Protein AF-A0A5B7I4A7-F1 (afdb_monomer_lite)

pLDDT: mean 80.43, std 15.23, range [53.88, 95.81]

Radius of gyration: 21.41 Å; chains: 1; bounding box: 39×43×52 Å

Sequence (71 aa):
MNESFKIIFTEEKDFTKPNRTLHCQGLQEIIVHKEEIGRLLENLDVRKAMGPDGVSGWALKECKDQLLDLI

Foldseek 3Di:
DDVVVVCVPPPPPPPPDPPPVPPPVPPVPDDDDLVVLLVVLVPQDQPDDDDPVRDGNVNSNVCSVVVSVVD

Structure (mmCIF, N/CA/C/O backbone):
data_AF-A0A5B7I4A7-F1
#
_entry.id   AF-A0A5B7I4A7-F1
#
loop_
_atom_site.group_PDB
_atom_site.id
_atom_site.type_symbol
_atom_site.label_atom_id
_atom_site.label_alt_id
_atom_site.label_comp_id
_atom_site.label_asym_id
_atom_site.label_entity_id
_atom_site.label_seq_id
_atom_site.pdbx_PDB_ins_code
_atom_site.Cartn_x
_atom_site.Cartn_y
_atom_site.Cartn_z
_atom_site.occupancy
_atom_site.B_iso_or_equiv
_atom_site.auth_seq_id
_atom_site.auth_comp_id
_atom_site.auth_asym_id
_atom_site.auth_atom_id
_atom_site.pdbx_PDB_model_num
ATOM 1 N N . MET A 1 1 ? -5.270 -27.038 -38.927 1.00 61.69 1 MET A N 1
ATOM 2 C CA . MET A 1 1 ? -5.562 -26.601 -37.545 1.00 61.69 1 MET A CA 1
ATOM 3 C C . MET A 1 1 ? -6.224 -27.777 -36.850 1.00 61.69 1 MET A C 1
ATOM 5 O O . MET A 1 1 ? -7.159 -28.316 -37.419 1.00 61.69 1 MET A O 1
ATOM 9 N N . ASN A 1 2 ? -5.668 -28.263 -35.739 1.00 75.31 2 ASN A N 1
ATOM 10 C CA . ASN A 1 2 ? -6.215 -29.426 -35.030 1.00 75.31 2 ASN A CA 1
ATOM 11 C C . ASN A 1 2 ? -7.548 -29.027 -34.369 1.00 75.31 2 ASN A C 1
ATOM 13 O O . ASN A 1 2 ? -7.622 -27.966 -33.752 1.00 75.31 2 ASN A O 1
ATOM 17 N N . GLU A 1 3 ? -8.581 -29.860 -34.504 1.00 70.50 3 GLU A N 1
ATOM 18 C CA . GLU A 1 3 ? -9.907 -29.616 -33.922 1.00 70.50 3 GLU A CA 1
ATOM 19 C C . GLU A 1 3 ? -9.852 -29.397 -32.401 1.00 70.50 3 GLU A C 1
ATOM 21 O O . GLU A 1 3 ? -10.556 -28.535 -31.879 1.00 70.50 3 GLU A O 1
ATOM 26 N N . SER A 1 4 ? -8.921 -30.048 -31.693 1.00 69.38 4 SER A N 1
ATOM 27 C CA . SER A 1 4 ? -8.673 -29.805 -30.264 1.00 69.38 4 SER A CA 1
ATOM 28 C C . SER A 1 4 ? -8.214 -28.374 -29.963 1.00 69.38 4 SER A C 1
ATOM 30 O O . SER A 1 4 ? -8.534 -27.846 -28.904 1.00 69.38 4 SER A O 1
ATOM 32 N N . PHE A 1 5 ? -7.492 -27.722 -30.881 1.00 65.62 5 PHE A N 1
ATOM 33 C CA . PHE A 1 5 ? -7.106 -26.315 -30.721 1.00 65.62 5 PHE A CA 1
ATOM 34 C C . PHE A 1 5 ? -8.266 -25.372 -31.040 1.00 65.62 5 PHE A C 1
ATOM 36 O O . PHE A 1 5 ? -8.344 -24.293 -30.467 1.00 65.62 5 PHE A O 1
ATOM 43 N N . LYS A 1 6 ? -9.187 -25.772 -31.919 1.00 66.38 6 LYS A N 1
ATOM 44 C CA . LYS A 1 6 ? -10.336 -24.953 -32.313 1.00 66.38 6 LYS A CA 1
ATOM 45 C C . LYS A 1 6 ? -11.314 -24.765 -31.147 1.00 66.38 6 LYS A C 1
ATOM 47 O O . LYS A 1 6 ? -11.790 -23.658 -30.931 1.00 66.38 6 LYS A O 1
ATOM 52 N N . ILE A 1 7 ? -11.540 -25.803 -30.342 1.00 68.94 7 ILE A N 1
ATOM 53 C CA . ILE A 1 7 ? -12.463 -25.755 -29.192 1.00 68.94 7 ILE A CA 1
ATOM 54 C C . ILE A 1 7 ? -12.012 -24.725 -28.144 1.00 68.94 7 ILE A C 1
ATOM 56 O O . ILE A 1 7 ? -12.827 -23.937 -27.679 1.00 68.94 7 ILE A O 1
ATOM 60 N N . ILE A 1 8 ? -10.709 -24.652 -27.847 1.00 63.00 8 ILE A N 1
ATOM 61 C CA . ILE A 1 8 ? -10.164 -23.743 -26.819 1.00 63.00 8 ILE A CA 1
ATOM 62 C C . ILE A 1 8 ? -10.410 -22.262 -27.158 1.00 63.00 8 ILE A C 1
ATOM 64 O O . ILE A 1 8 ? -10.591 -21.455 -26.251 1.00 63.00 8 ILE A O 1
ATOM 68 N N . PHE A 1 9 ? -10.420 -21.903 -28.445 1.00 60.94 9 PHE A N 1
ATOM 69 C CA . PHE A 1 9 ? -10.553 -20.510 -28.894 1.00 60.94 9 PHE A CA 1
ATOM 70 C C . PHE A 1 9 ? -11.946 -20.138 -29.417 1.00 60.94 9 PHE A C 1
ATOM 72 O O . PHE A 1 9 ? -12.195 -18.957 -29.634 1.00 60.94 9 PHE A O 1
ATOM 79 N N . THR A 1 10 ? -12.831 -21.112 -29.655 1.00 65.00 10 THR A N 1
ATOM 80 C CA . THR A 1 10 ? -14.153 -20.860 -30.268 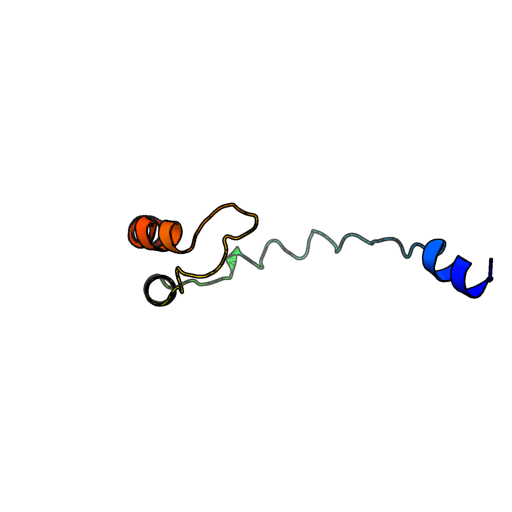1.00 65.00 10 THR A CA 1
ATOM 81 C C . THR A 1 10 ? -15.311 -21.122 -29.308 1.00 65.00 10 THR A C 1
ATOM 83 O O . THR A 1 10 ? -16.397 -20.588 -29.510 1.00 65.00 10 THR A O 1
ATOM 86 N N . GLU A 1 11 ? -15.103 -21.918 -28.256 1.00 61.91 11 GLU A N 1
ATOM 87 C CA . GLU A 1 11 ? -16.103 -22.128 -27.212 1.00 61.91 11 GLU A CA 1
ATOM 88 C C . GLU A 1 11 ? -15.917 -21.052 -26.130 1.00 61.91 11 GLU A C 1
ATOM 90 O O . GLU A 1 11 ? -15.383 -21.292 -25.045 1.00 61.91 11 GLU A O 1
ATOM 95 N N . GLU A 1 12 ? -16.309 -19.815 -26.459 1.00 61.03 12 GLU A N 1
ATOM 96 C CA . GLU A 1 12 ? -16.524 -18.782 -25.448 1.00 61.03 12 GLU A CA 1
ATOM 97 C C . GLU A 1 12 ? -17.593 -19.304 -24.485 1.00 61.03 12 GLU A C 1
ATOM 99 O O . GLU A 1 12 ? -18.790 -19.268 -24.763 1.00 61.03 12 GLU A O 1
ATOM 104 N N . LYS A 1 13 ? -17.172 -19.803 -23.320 1.00 62.22 13 LYS A N 1
ATOM 105 C CA . LYS A 1 13 ? -18.060 -19.771 -22.163 1.00 62.22 13 LYS A CA 1
ATOM 106 C C . LYS A 1 13 ? -18.349 -18.301 -21.940 1.00 62.22 13 LYS A C 1
ATOM 108 O O . LYS A 1 13 ? -17.416 -17.565 -21.612 1.00 62.22 13 LYS A O 1
ATOM 113 N N . ASP A 1 14 ? -19.601 -17.902 -22.159 1.00 64.12 14 ASP A N 1
ATOM 114 C CA . ASP A 1 14 ? -20.098 -16.574 -21.827 1.00 64.12 14 ASP A CA 1
ATOM 115 C C . ASP A 1 14 ? -19.428 -16.137 -20.530 1.00 64.12 14 ASP A C 1
ATOM 117 O O . ASP A 1 14 ? -19.539 -16.818 -19.503 1.00 64.12 14 ASP A O 1
ATOM 121 N N . PHE A 1 15 ? -18.674 -15.040 -20.578 1.00 58.56 15 PHE A N 1
ATOM 122 C CA . PHE A 1 15 ? -18.121 -14.443 -19.375 1.00 58.56 15 PHE A CA 1
ATOM 123 C C . PHE A 1 15 ? -19.311 -13.855 -18.621 1.00 58.56 15 PHE A C 1
ATOM 125 O O . PHE A 1 15 ? -19.615 -12.664 -18.720 1.00 58.56 15 PHE A O 1
ATOM 132 N N . THR A 1 16 ? -20.071 -14.714 -17.939 1.00 65.44 16 THR A N 1
ATOM 133 C CA . THR A 1 16 ? -21.232 -14.312 -17.166 1.00 65.44 16 THR A CA 1
ATOM 134 C C . THR A 1 16 ? -20.696 -13.367 -16.119 1.00 65.44 16 THR A C 1
ATOM 136 O O . THR A 1 16 ? -19.996 -13.783 -15.193 1.00 65.44 16 THR A O 1
ATOM 139 N N . LYS A 1 17 ? -20.972 -12.074 -16.308 1.00 60.50 17 LYS A N 1
ATOM 140 C CA . LYS A 1 17 ? -20.694 -11.051 -15.310 1.00 60.50 17 LYS A CA 1
ATOM 141 C C . LYS A 1 17 ? -21.217 -11.603 -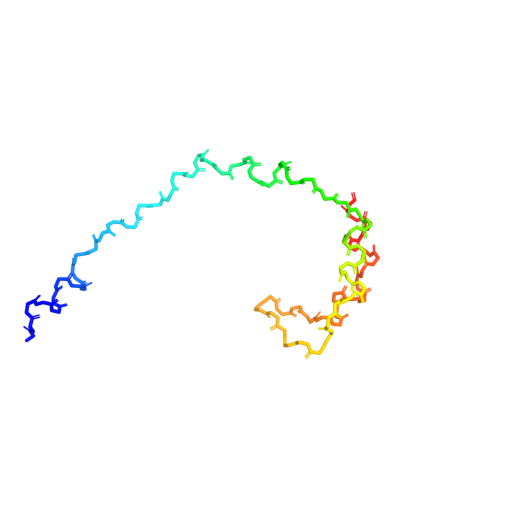13.986 1.00 60.50 17 LYS A C 1
ATOM 143 O O . LYS A 1 17 ? -22.416 -11.893 -13.924 1.00 60.50 17 LYS A O 1
ATOM 148 N N . PRO A 1 18 ? -20.371 -11.783 -12.957 1.00 61.47 18 PRO A N 1
ATOM 149 C CA . PRO A 1 18 ? -20.877 -12.183 -11.658 1.00 61.47 18 PRO A CA 1
ATOM 150 C C . PRO A 1 18 ? -21.982 -11.199 -11.276 1.00 61.47 18 PRO A C 1
ATOM 152 O O . PRO A 1 18 ? -21.855 -9.989 -11.497 1.00 61.47 18 PRO A O 1
ATOM 155 N N . ASN A 1 19 ? -23.105 -11.758 -10.827 1.00 60.88 19 ASN A N 1
ATOM 156 C CA . ASN A 1 19 ? -24.341 -11.045 -10.549 1.00 60.88 19 ASN A CA 1
ATOM 157 C C . ASN A 1 19 ? -24.019 -9.831 -9.663 1.00 60.88 19 ASN A C 1
ATOM 159 O O . ASN A 1 19 ? -23.651 -9.979 -8.498 1.00 60.88 1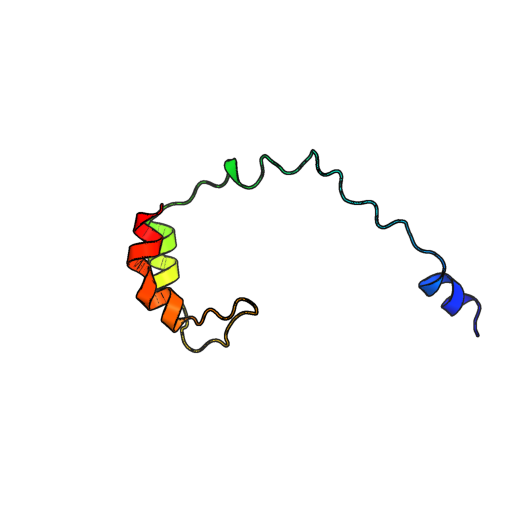9 ASN A O 1
ATOM 163 N N . ARG A 1 20 ? -24.077 -8.624 -10.241 1.00 55.38 20 ARG A N 1
ATOM 164 C CA . ARG A 1 20 ? -23.610 -7.376 -9.602 1.00 55.38 20 ARG A CA 1
ATOM 165 C C . ARG A 1 20 ? -24.411 -7.000 -8.349 1.00 55.38 20 ARG A C 1
ATOM 167 O O . ARG A 1 20 ? -24.074 -6.031 -7.683 1.00 55.38 20 ARG A O 1
ATOM 174 N N . THR A 1 21 ? -25.462 -7.750 -8.035 1.00 54.62 21 THR A N 1
ATOM 175 C CA . THR A 1 21 ? -26.319 -7.580 -6.860 1.00 54.62 21 THR A CA 1
ATOM 176 C C . THR A 1 21 ? -25.725 -8.154 -5.572 1.00 54.62 21 THR A C 1
ATOM 178 O O . THR A 1 21 ? -26.176 -7.768 -4.501 1.00 54.62 21 THR A O 1
ATOM 181 N N . LEU A 1 22 ? -24.706 -9.022 -5.638 1.00 53.88 22 LEU A N 1
ATOM 182 C CA . LEU A 1 22 ? -24.134 -9.683 -4.453 1.00 53.88 22 LEU A CA 1
ATOM 183 C C . LEU A 1 22 ? -23.004 -8.919 -3.745 1.00 53.88 22 LEU A C 1
ATOM 185 O O . LEU A 1 22 ? -22.440 -9.445 -2.793 1.00 53.88 22 LEU A O 1
ATOM 18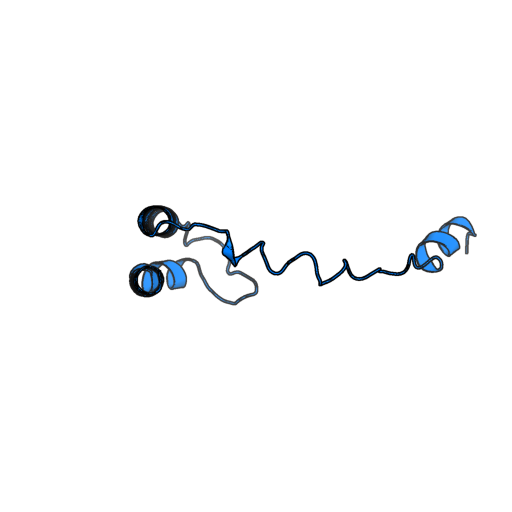9 N N . HIS A 1 23 ? -22.638 -7.705 -4.168 1.00 54.38 23 HIS A N 1
ATOM 190 C CA . HIS A 1 23 ? -21.373 -7.119 -3.705 1.00 54.38 23 HIS A CA 1
ATOM 191 C C . HIS A 1 23 ? -21.419 -5.638 -3.314 1.00 54.38 23 HIS A C 1
ATOM 193 O O . HIS A 1 23 ? -20.425 -4.934 -3.461 1.00 54.38 23 HIS A O 1
ATOM 199 N N . CYS A 1 24 ? -22.538 -5.159 -2.768 1.00 54.69 24 CYS A N 1
ATOM 200 C CA . CYS A 1 24 ? -22.566 -3.845 -2.107 1.00 54.69 24 CYS A CA 1
ATOM 201 C C . CYS A 1 24 ? -22.279 -3.922 -0.594 1.00 54.69 24 CYS A C 1
ATOM 203 O O . CYS A 1 24 ? -21.915 -2.912 -0.005 1.00 54.69 24 CYS A O 1
ATOM 205 N N . GLN A 1 25 ? -22.383 -5.104 0.030 1.00 56.25 25 GLN A N 1
ATOM 206 C CA . GLN A 1 25 ? -22.109 -5.285 1.467 1.00 56.25 25 GLN A CA 1
ATOM 207 C C . GLN A 1 25 ? -20.614 -5.413 1.799 1.00 56.25 25 GLN A C 1
ATOM 209 O O . GLN A 1 25 ? -20.175 -4.985 2.860 1.00 56.25 25 GLN A O 1
ATOM 214 N N . GLY A 1 26 ? -19.808 -5.943 0.872 1.00 62.31 26 GLY A N 1
ATOM 215 C CA . GLY A 1 26 ? -18.449 -6.398 1.188 1.00 62.31 26 GLY A CA 1
ATOM 216 C C . GLY A 1 26 ? -17.446 -5.316 1.604 1.00 62.31 26 GLY A C 1
ATOM 217 O O . GLY A 1 26 ? -16.464 -5.662 2.242 1.00 62.31 26 GLY A O 1
ATOM 218 N N . LEU A 1 27 ? -17.666 -4.040 1.256 1.00 68.38 27 LEU A N 1
ATOM 219 C CA . LEU A 1 27 ? -16.799 -2.926 1.681 1.00 68.38 27 LEU A CA 1
ATOM 220 C C . LEU A 1 27 ? -17.363 -2.154 2.882 1.00 68.38 27 LEU A C 1
ATOM 222 O O . LEU A 1 27 ? -16.587 -1.632 3.673 1.00 68.38 27 LEU A O 1
ATOM 226 N N . GLN A 1 28 ? -18.692 -2.087 3.030 1.00 67.19 28 GLN A N 1
ATOM 227 C CA . GLN A 1 28 ? -19.340 -1.394 4.153 1.00 67.19 28 GLN A CA 1
ATOM 228 C C . GLN A 1 28 ? -19.157 -2.126 5.486 1.00 67.19 28 GLN A C 1
ATOM 230 O O . GLN A 1 28 ? -19.176 -1.492 6.535 1.00 67.19 28 GLN A O 1
ATOM 235 N N . GLU A 1 29 ? -18.971 -3.444 5.447 1.00 76.62 29 GLU A N 1
ATOM 236 C CA . GLU A 1 29 ? -18.770 -4.274 6.639 1.00 76.62 29 GLU A CA 1
ATOM 237 C C . GLU A 1 29 ? -17.290 -4.386 7.055 1.00 76.62 29 GLU A C 1
ATOM 239 O O . GLU A 1 29 ? -16.988 -4.980 8.090 1.00 76.62 29 GLU A O 1
ATOM 244 N N . ILE A 1 30 ? -16.353 -3.813 6.285 1.00 81.19 30 ILE A N 1
ATOM 245 C CA . ILE A 1 30 ? -14.932 -3.829 6.651 1.00 81.19 30 ILE A CA 1
ATOM 246 C C . ILE A 1 30 ? -14.707 -2.807 7.762 1.00 81.19 30 ILE A C 1
ATOM 248 O O . ILE A 1 30 ? -14.650 -1.602 7.526 1.00 81.19 30 ILE A O 1
ATOM 252 N N . ILE A 1 31 ? -14.552 -3.312 8.981 1.00 82.19 31 ILE A N 1
ATOM 253 C CA . ILE A 1 31 ? -14.094 -2.519 10.118 1.00 82.19 31 ILE A CA 1
ATOM 254 C C . ILE A 1 31 ? -12.591 -2.315 9.964 1.00 82.19 31 ILE A C 1
ATOM 256 O O . ILE A 1 31 ? -11.837 -3.272 9.781 1.00 82.19 31 ILE A O 1
ATOM 260 N N . VAL A 1 32 ? -12.161 -1.061 10.041 1.00 86.12 32 VAL A N 1
ATOM 261 C CA . VAL A 1 32 ? -10.760 -0.681 9.908 1.00 86.12 32 VAL A CA 1
ATOM 262 C C . VAL A 1 32 ? -10.359 0.143 11.124 1.00 86.12 32 VAL A C 1
ATOM 264 O O . VAL A 1 32 ? -11.046 1.099 11.476 1.00 86.12 32 VAL A O 1
ATOM 267 N N . HIS A 1 33 ? -9.251 -0.222 11.769 1.00 90.88 33 HIS A N 1
ATOM 268 C CA . HIS A 1 33 ? -8.727 0.490 12.933 1.00 90.88 33 HIS A CA 1
ATOM 269 C C . HIS A 1 33 ? -7.580 1.427 12.537 1.00 90.88 33 HIS A C 1
ATOM 271 O O . HIS A 1 33 ? -6.622 1.014 11.873 1.00 90.88 33 HIS A O 1
ATOM 277 N N . LYS A 1 34 ? -7.652 2.686 12.986 1.00 92.62 34 LYS A N 1
ATOM 278 C CA . LYS A 1 34 ? -6.653 3.729 12.695 1.00 92.62 34 LYS A CA 1
ATOM 279 C C . LYS A 1 34 ? -5.252 3.316 13.159 1.00 92.62 34 LYS A C 1
ATOM 281 O O . LYS A 1 34 ? -4.276 3.505 12.435 1.00 92.62 34 LYS A O 1
ATOM 286 N N . GLU A 1 35 ? -5.142 2.675 14.320 1.00 93.38 35 GLU A N 1
ATOM 287 C CA . GLU A 1 35 ? -3.876 2.196 14.885 1.00 93.38 35 GLU A CA 1
ATOM 288 C C . GLU A 1 35 ? -3.239 1.094 14.030 1.00 93.38 35 GLU A C 1
ATOM 290 O O . GLU A 1 35 ? -2.018 1.060 13.851 1.00 93.38 35 GLU A O 1
ATOM 295 N N . GLU A 1 36 ? -4.057 0.195 13.477 1.00 92.94 36 GLU A N 1
ATOM 296 C CA . GLU A 1 36 ? -3.576 -0.896 12.631 1.00 92.94 36 GLU A CA 1
ATOM 297 C C . GLU A 1 36 ? -3.034 -0.369 11.306 1.00 92.94 36 GLU A C 1
ATOM 299 O O . GLU A 1 36 ? -1.938 -0.766 10.899 1.00 92.94 36 GLU A O 1
ATOM 304 N N . ILE A 1 37 ? -3.743 0.575 10.679 1.00 92.44 37 ILE A N 1
ATOM 305 C CA . ILE A 1 37 ? -3.258 1.264 9.479 1.00 92.44 37 ILE A CA 1
ATOM 306 C C . ILE A 1 37 ? -1.975 2.028 9.785 1.00 92.44 37 ILE A C 1
ATOM 308 O O . ILE A 1 37 ? -1.008 1.913 9.033 1.00 92.44 37 ILE A O 1
ATOM 312 N N . GLY A 1 38 ? -1.920 2.750 10.905 1.00 94.38 38 GLY A N 1
ATOM 313 C CA . GLY A 1 38 ? -0.729 3.501 11.297 1.00 94.38 38 GLY A CA 1
ATOM 314 C C . GLY A 1 38 ? 0.494 2.597 11.434 1.00 94.38 38 GLY A C 1
ATOM 315 O O . GLY A 1 38 ? 1.562 2.901 10.898 1.00 94.38 38 GLY A O 1
ATOM 316 N N . ARG A 1 39 ? 0.327 1.429 12.065 1.00 95.00 39 ARG A N 1
ATOM 317 C CA . ARG A 1 39 ? 1.380 0.412 12.174 1.00 95.00 39 ARG A CA 1
ATOM 318 C C . ARG A 1 39 ? 1.791 -0.149 10.810 1.00 95.00 39 ARG A C 1
ATOM 320 O O . ARG A 1 39 ? 2.978 -0.395 10.602 1.00 95.00 39 ARG A O 1
ATOM 327 N N . LEU A 1 40 ? 0.851 -0.378 9.893 1.00 94.19 40 LEU A N 1
ATOM 328 C CA . LEU A 1 40 ? 1.157 -0.875 8.545 1.00 94.19 40 LEU A CA 1
ATOM 329 C C . LEU A 1 40 ? 1.942 0.154 7.723 1.00 94.19 40 LEU A C 1
ATOM 331 O O . LEU A 1 40 ? 2.942 -0.205 7.104 1.00 94.19 40 LEU A O 1
ATOM 335 N N . LEU A 1 41 ? 1.531 1.423 7.762 1.00 93.25 41 LEU A N 1
ATOM 336 C CA . LEU A 1 41 ? 2.207 2.519 7.064 1.00 93.25 41 LEU A CA 1
ATOM 337 C C . LEU A 1 41 ? 3.618 2.764 7.610 1.00 93.25 41 LEU A C 1
ATOM 339 O O . LEU A 1 41 ? 4.537 3.038 6.840 1.00 93.25 41 LEU A O 1
ATOM 343 N N . GLU A 1 42 ? 3.830 2.609 8.919 1.00 93.62 42 GLU A N 1
ATOM 344 C CA . GLU A 1 42 ? 5.161 2.772 9.511 1.00 93.62 42 GLU A CA 1
ATOM 345 C C . GLU A 1 42 ? 6.152 1.706 9.017 1.00 93.62 42 GLU A C 1
ATOM 347 O O . GLU A 1 42 ? 7.305 2.019 8.707 1.00 93.62 42 GLU A O 1
ATOM 352 N N . ASN A 1 43 ? 5.673 0.466 8.872 1.00 94.75 43 ASN A N 1
ATOM 353 C CA . ASN A 1 43 ? 6.456 -0.694 8.440 1.00 94.75 43 ASN A CA 1
ATOM 354 C C . ASN A 1 43 ? 6.518 -0.874 6.909 1.00 94.75 43 ASN A C 1
ATOM 356 O O . ASN A 1 43 ? 6.992 -1.906 6.428 1.00 94.75 43 ASN A O 1
ATOM 360 N N . LEU A 1 44 ? 6.036 0.099 6.131 1.00 93.25 44 LEU A N 1
ATOM 361 C CA . LEU A 1 44 ? 6.036 0.033 4.673 1.00 93.25 44 LEU A CA 1
ATOM 362 C C . LEU A 1 44 ? 7.473 0.046 4.117 1.00 93.25 44 LEU A C 1
ATOM 364 O O . LEU A 1 44 ? 8.253 0.956 4.402 1.00 93.25 44 LEU A O 1
ATOM 368 N N . ASP A 1 45 ? 7.823 -0.937 3.277 1.00 94.69 45 ASP A N 1
ATOM 369 C CA . ASP A 1 45 ? 9.118 -0.936 2.581 1.00 94.69 45 ASP A CA 1
ATOM 370 C C . ASP A 1 45 ? 9.090 0.038 1.398 1.00 94.69 45 ASP A C 1
ATOM 372 O O . ASP A 1 45 ? 8.613 -0.275 0.305 1.00 94.69 45 ASP A O 1
ATOM 376 N N . VAL A 1 46 ? 9.648 1.224 1.627 1.00 94.69 46 VAL A N 1
ATOM 377 C CA . VAL A 1 46 ? 9.719 2.326 0.659 1.00 94.69 46 VAL A CA 1
ATOM 378 C C . VAL A 1 46 ? 10.607 2.040 -0.558 1.00 94.69 46 VAL A C 1
ATOM 380 O O . VAL A 1 46 ? 10.584 2.803 -1.520 1.00 94.69 46 VAL A O 1
ATOM 383 N N . ARG A 1 47 ? 11.394 0.955 -0.544 1.00 94.81 47 ARG A N 1
ATOM 384 C CA . ARG A 1 47 ? 12.290 0.577 -1.654 1.00 94.81 47 ARG A CA 1
ATOM 385 C C . ARG A 1 47 ? 11.591 -0.248 -2.730 1.00 94.81 47 ARG A C 1
ATOM 387 O O . ARG A 1 47 ? 12.199 -0.544 -3.757 1.00 94.81 47 ARG A O 1
ATOM 394 N N . LYS A 1 48 ? 10.345 -0.665 -2.493 1.00 93.44 48 LYS A N 1
ATOM 395 C CA . LYS A 1 48 ? 9.571 -1.412 -3.484 1.00 93.44 48 LYS A CA 1
ATOM 396 C C . LYS A 1 48 ? 9.250 -0.539 -4.694 1.00 93.44 48 LYS A C 1
ATOM 398 O O . LYS A 1 48 ? 9.063 0.671 -4.580 1.00 93.44 48 LYS A O 1
ATOM 403 N N . ALA A 1 49 ? 9.185 -1.191 -5.854 1.00 94.25 49 ALA A N 1
ATOM 404 C CA . ALA A 1 49 ? 8.763 -0.545 -7.085 1.00 94.25 49 ALA A CA 1
ATOM 405 C C . ALA A 1 49 ? 7.333 -0.006 -6.950 1.00 94.25 49 ALA A C 1
ATOM 407 O O . ALA A 1 49 ? 6.504 -0.555 -6.224 1.00 94.25 49 ALA A O 1
ATOM 408 N N . MET A 1 50 ? 7.080 1.078 -7.670 1.00 95.81 50 MET A N 1
ATOM 409 C CA . MET A 1 50 ? 5.800 1.765 -7.704 1.00 95.81 50 MET A CA 1
ATOM 410 C C . MET A 1 50 ? 4.696 0.873 -8.274 1.00 95.81 50 MET A C 1
ATOM 412 O O . MET A 1 50 ? 4.934 0.100 -9.207 1.00 95.81 50 MET A O 1
ATOM 416 N N . GLY A 1 51 ? 3.493 0.998 -7.715 1.00 91.75 51 GLY A N 1
ATOM 417 C CA . GLY A 1 51 ? 2.308 0.350 -8.259 1.00 91.75 51 GLY A CA 1
ATOM 418 C C . GLY A 1 51 ? 1.900 0.932 -9.620 1.00 91.75 51 GLY A C 1
ATOM 419 O O . GLY A 1 51 ? 2.418 1.965 -10.052 1.00 91.75 51 GLY A O 1
ATOM 420 N N . PRO A 1 52 ? 0.943 0.295 -10.315 1.00 95.56 52 PRO A N 1
ATOM 421 C CA . PRO A 1 52 ? 0.374 0.826 -11.558 1.00 95.56 52 PRO A CA 1
ATOM 422 C C . PRO A 1 52 ? -0.392 2.146 -11.356 1.00 95.56 52 PRO A C 1
ATOM 424 O O . PRO A 1 52 ? -0.685 2.835 -12.328 1.00 95.56 52 PRO A O 1
ATOM 427 N N . ASP A 1 53 ? -0.704 2.491 -10.106 1.00 94.62 53 ASP A N 1
ATOM 428 C CA . ASP A 1 53 ? -1.296 3.761 -9.681 1.00 94.62 53 ASP A CA 1
ATOM 429 C C . ASP A 1 53 ? -0.296 4.929 -9.663 1.00 94.62 53 ASP A C 1
ATOM 431 O O . ASP A 1 53 ? -0.701 6.080 -9.516 1.00 94.62 53 ASP A O 1
ATOM 435 N N . GLY A 1 54 ? 1.002 4.660 -9.826 1.00 94.50 54 GLY A N 1
ATOM 436 C CA . GLY A 1 54 ? 2.023 5.700 -9.795 1.00 94.50 54 GLY A CA 1
ATOM 437 C C . GLY A 1 54 ? 2.332 6.222 -8.388 1.00 94.50 54 GLY A C 1
ATOM 438 O O . GLY A 1 54 ? 2.976 7.263 -8.258 1.00 94.50 54 GLY A O 1
ATOM 439 N N . VAL A 1 55 ? 1.903 5.525 -7.331 1.00 93.56 55 VAL A N 1
ATOM 440 C CA . VAL A 1 55 ? 2.177 5.931 -5.948 1.00 93.56 55 VAL A CA 1
ATOM 441 C C . VAL A 1 55 ? 3.358 5.135 -5.402 1.00 93.56 55 VAL A C 1
ATOM 443 O O . VAL A 1 55 ? 3.339 3.906 -5.317 1.00 93.56 55 VAL A O 1
ATOM 446 N N . SER A 1 56 ? 4.436 5.837 -5.049 1.00 94.62 56 SER A N 1
ATOM 447 C CA . SER A 1 56 ? 5.614 5.208 -4.449 1.00 94.62 56 SER A CA 1
ATOM 448 C C . SER A 1 56 ? 5.415 4.964 -2.951 1.00 94.62 56 SER A C 1
ATOM 450 O O . SER A 1 56 ? 4.665 5.678 -2.282 1.00 94.62 56 SER A O 1
ATOM 452 N N . 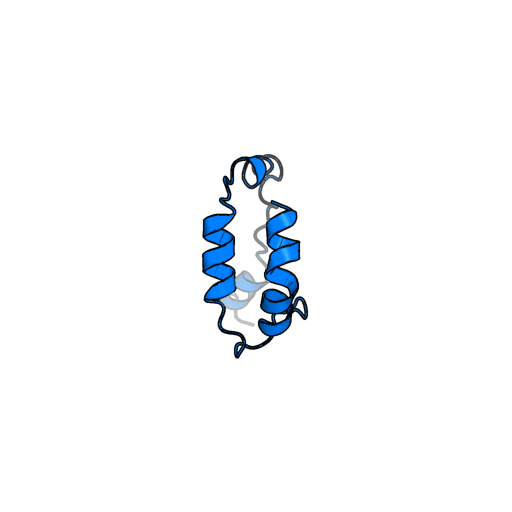GLY A 1 57 ? 6.144 3.994 -2.391 1.00 94.50 57 GLY A N 1
ATOM 453 C CA . GLY A 1 57 ? 6.121 3.757 -0.945 1.00 94.50 57 GLY A CA 1
ATOM 454 C C . GLY A 1 57 ? 6.584 4.972 -0.129 1.00 94.50 57 GLY A C 1
ATOM 455 O O . GLY A 1 57 ? 6.076 5.203 0.964 1.00 94.50 57 GLY A O 1
ATOM 456 N N . TRP A 1 58 ? 7.493 5.787 -0.677 1.00 94.69 58 TRP A N 1
ATOM 457 C CA . TRP A 1 58 ? 7.905 7.057 -0.069 1.00 94.69 58 TRP A CA 1
ATOM 458 C C . TRP A 1 58 ? 6.755 8.060 0.023 1.00 94.69 58 TRP A C 1
ATOM 460 O O . TRP A 1 58 ? 6.516 8.596 1.101 1.00 94.69 58 TRP A O 1
ATOM 470 N N . ALA A 1 59 ? 6.011 8.257 -1.069 1.00 94.31 59 ALA A N 1
ATOM 471 C CA . ALA A 1 59 ? 4.867 9.168 -1.093 1.00 94.31 59 ALA A CA 1
ATOM 472 C C . ALA A 1 59 ? 3.782 8.742 -0.087 1.00 94.31 59 ALA A C 1
ATOM 474 O O . ALA A 1 59 ? 3.271 9.562 0.669 1.00 94.31 59 ALA A O 1
ATOM 475 N N . LEU A 1 60 ? 3.490 7.439 -0.011 1.00 93.75 60 LEU A N 1
ATOM 476 C CA . LEU A 1 60 ? 2.569 6.877 0.984 1.00 93.75 60 LEU A CA 1
ATOM 477 C C . LEU A 1 60 ? 3.014 7.147 2.427 1.00 93.75 60 LEU A C 1
ATOM 479 O O . LEU A 1 60 ? 2.179 7.444 3.279 1.00 93.75 60 LEU A O 1
ATOM 483 N N . LYS A 1 61 ? 4.319 7.052 2.707 1.00 93.88 61 LYS A N 1
ATOM 484 C CA . LYS A 1 61 ? 4.863 7.296 4.047 1.00 93.88 61 LYS A CA 1
ATOM 485 C C . LYS A 1 61 ? 4.822 8.778 4.429 1.00 93.88 61 LYS A C 1
ATOM 487 O O . LYS A 1 61 ? 4.547 9.091 5.583 1.00 93.88 61 LYS A O 1
ATOM 492 N N . GLU A 1 62 ? 5.041 9.677 3.474 1.00 94.50 62 GLU A N 1
ATOM 493 C CA . GLU A 1 62 ? 4.952 11.129 3.678 1.00 94.50 62 GLU A CA 1
ATOM 494 C C . GLU A 1 62 ? 3.505 11.596 3.909 1.00 94.50 62 GLU A C 1
ATOM 496 O O . GLU A 1 62 ? 3.247 12.428 4.775 1.00 94.50 62 GLU A O 1
ATOM 501 N N . CYS A 1 63 ? 2.537 10.989 3.219 1.00 93.31 63 CYS A N 1
ATOM 502 C CA . CYS A 1 63 ? 1.112 11.277 3.392 1.00 93.31 63 CYS A CA 1
ATOM 503 C C . CYS A 1 63 ? 0.453 10.533 4.569 1.00 93.31 63 CYS A C 1
ATOM 505 O O . CYS A 1 63 ? -0.764 10.625 4.727 1.00 93.31 63 CYS A O 1
ATOM 507 N N . LYS A 1 64 ? 1.214 9.796 5.395 1.00 92.81 64 LYS A N 1
ATOM 508 C CA . LYS A 1 64 ? 0.677 8.919 6.452 1.00 92.81 64 LYS A CA 1
ATOM 509 C C . LYS A 1 64 ? -0.349 9.621 7.343 1.00 92.81 64 LYS A C 1
ATOM 511 O O . LYS A 1 64 ? -1.440 9.095 7.531 1.00 92.81 64 LYS A O 1
ATOM 516 N N . ASP A 1 65 ? -0.012 10.793 7.871 1.00 93.50 65 ASP A N 1
ATOM 517 C CA . ASP A 1 65 ? -0.870 11.480 8.841 1.00 93.50 65 ASP A CA 1
ATOM 518 C C . ASP A 1 65 ? -2.181 11.950 8.191 1.00 93.50 65 ASP A C 1
ATOM 520 O O . ASP A 1 65 ? -3.257 11.750 8.746 1.00 93.50 65 ASP A O 1
ATOM 524 N N . GLN A 1 66 ? -2.112 12.441 6.949 1.00 93.88 66 GLN A N 1
ATOM 525 C CA . GLN A 1 66 ? -3.292 12.836 6.170 1.00 93.88 66 GLN A CA 1
ATOM 526 C C . GLN A 1 66 ? -4.214 11.644 5.886 1.00 93.88 66 GLN A C 1
ATOM 528 O O . GLN A 1 66 ? -5.432 11.780 5.943 1.00 93.88 66 GLN A O 1
ATOM 533 N N . LEU A 1 67 ? -3.645 10.470 5.593 1.00 91.00 67 LEU A N 1
ATOM 534 C CA . LEU A 1 67 ? -4.413 9.241 5.373 1.00 91.00 67 LEU A CA 1
ATOM 535 C C . LEU A 1 67 ? -5.095 8.76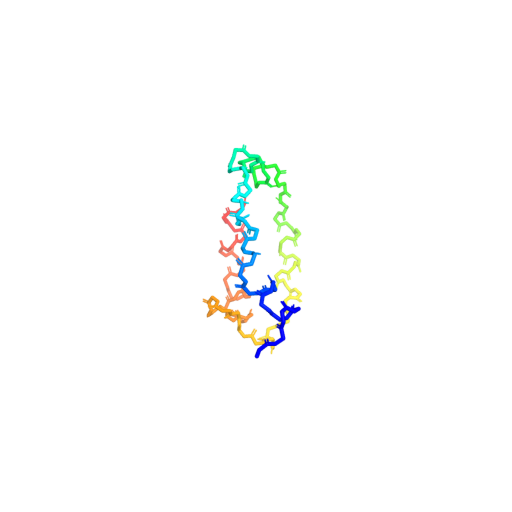6 6.657 1.00 91.00 67 LEU A C 1
ATOM 537 O O . LEU A 1 67 ? -6.236 8.317 6.614 1.00 91.00 67 LEU A O 1
ATOM 541 N N . LEU A 1 68 ? -4.404 8.876 7.791 1.00 91.94 68 LEU A N 1
ATOM 542 C CA . LEU A 1 68 ? -4.927 8.480 9.093 1.00 91.94 68 LEU A CA 1
ATOM 543 C C . LEU A 1 68 ? -6.017 9.423 9.606 1.00 91.94 68 LEU A C 1
ATOM 545 O O . LEU A 1 68 ? -6.868 8.985 10.370 1.00 91.94 68 LEU A O 1
ATOM 549 N N . ASP A 1 69 ? -6.011 10.695 9.221 1.00 92.56 69 ASP A N 1
ATOM 550 C CA . ASP A 1 69 ? -7.039 11.667 9.620 1.00 92.56 69 ASP A CA 1
ATOM 551 C C . ASP A 1 69 ? -8.354 11.538 8.843 1.00 92.56 69 ASP A C 1
ATOM 553 O O . ASP A 1 69 ? -9.374 12.075 9.271 1.00 92.56 69 ASP A O 1
ATOM 557 N N . LEU A 1 70 ? -8.350 10.801 7.730 1.00 85.19 70 LEU A N 1
ATOM 558 C CA . LEU A 1 70 ? -9.541 10.507 6.927 1.00 85.19 70 LEU A CA 1
ATOM 559 C C . LEU A 1 70 ? -10.321 9.274 7.411 1.00 85.19 70 LEU A C 1
ATOM 561 O O . LEU A 1 70 ? -11.370 8.962 6.843 1.00 85.19 70 LEU A O 1
ATOM 565 N N . ILE A 1 71 ? -9.798 8.575 8.421 1.00 81.69 71 ILE A N 1
ATOM 566 C CA . ILE A 1 71 ? -10.350 7.357 9.031 1.00 81.69 71 ILE A CA 1
ATOM 567 C C . ILE A 1 71 ? -10.808 7.688 10.449 1.00 81.69 71 ILE A C 1
ATOM 569 O O . ILE A 1 71 ? -11.965 7.343 10.771 1.00 81.69 71 ILE A O 1
#

Organism: Portunus trituberculatus (NCBI:txid210409)

Secondary structure (DSSP, 8-state):
--HHHHHHHH---------GGG-SHHHHT----HHHHHHHHHT--TTSPPPTT---HHHHHHTHHHHHHT-